Protein AF-A0A6G2Q460-F1 (afdb_monomer_lite)

Structure (mmCIF, N/CA/C/O backbone):
data_AF-A0A6G2Q460-F1
#
_entry.id   AF-A0A6G2Q460-F1
#
loop_
_atom_site.group_PDB
_atom_site.id
_atom_site.type_symbol
_atom_site.label_atom_id
_atom_site.label_alt_id
_atom_site.label_comp_id
_atom_site.label_asym_id
_atom_site.label_entity_id
_atom_site.label_seq_id
_atom_site.pdbx_PDB_ins_code
_atom_site.Cartn_x
_atom_site.Cartn_y
_atom_site.Cartn_z
_atom_site.occupancy
_atom_site.B_iso_or_equiv
_atom_site.auth_seq_id
_atom_site.auth_comp_id
_atom_site.auth_asym_id
_atom_site.auth_atom_id
_atom_site.pdbx_PDB_model_num
ATOM 1 N N . THR A 1 1 ? -27.485 -6.909 -16.735 1.00 43.88 1 THR A N 1
ATOM 2 C CA . THR A 1 1 ? -28.278 -5.893 -16.009 1.00 43.88 1 THR A CA 1
ATOM 3 C C . THR A 1 1 ? -28.372 -6.326 -14.558 1.00 43.88 1 THR A C 1
ATOM 5 O O . THR A 1 1 ? -28.871 -7.410 -14.304 1.00 43.88 1 THR A O 1
ATOM 8 N N . LEU A 1 2 ? -27.788 -5.578 -13.614 1.00 49.12 2 LEU A N 1
ATOM 9 C CA . LEU A 1 2 ? -27.776 -5.967 -12.194 1.00 49.12 2 LEU A CA 1
ATOM 10 C C . LEU A 1 2 ? -29.103 -5.553 -11.526 1.00 49.12 2 LEU A C 1
ATOM 12 O O . LEU A 1 2 ? -29.358 -4.354 -11.408 1.00 49.12 2 LEU A O 1
ATOM 16 N N . PRO A 1 3 ? -29.957 -6.499 -11.092 1.00 49.09 3 PRO A N 1
ATOM 17 C CA . PRO A 1 3 ? -31.312 -6.218 -10.629 1.00 49.09 3 PRO A CA 1
ATOM 18 C C . PRO A 1 3 ? -31.325 -5.932 -9.120 1.00 49.09 3 PRO A C 1
ATOM 20 O O . PRO A 1 3 ? -31.963 -6.639 -8.350 1.00 49.09 3 PRO A O 1
ATOM 23 N N . ALA A 1 4 ? -30.574 -4.923 -8.677 1.00 57.78 4 ALA A N 1
ATOM 24 C CA . ALA A 1 4 ? -30.519 -4.551 -7.258 1.00 57.78 4 ALA A CA 1
ATOM 25 C C . ALA A 1 4 ? -30.619 -3.038 -7.006 1.00 57.78 4 ALA A C 1
ATOM 27 O O . ALA A 1 4 ? -30.472 -2.596 -5.872 1.00 57.78 4 ALA A O 1
ATOM 28 N N . LEU A 1 5 ? -30.876 -2.232 -8.043 1.00 56.16 5 LEU A N 1
ATOM 29 C CA . LEU A 1 5 ? -30.892 -0.769 -7.927 1.00 56.16 5 LEU A CA 1
ATOM 30 C C . LEU A 1 5 ? -32.261 -0.168 -7.546 1.00 56.16 5 LEU A C 1
ATOM 32 O O . LEU A 1 5 ? -32.411 1.046 -7.582 1.00 56.16 5 LEU A O 1
ATOM 36 N N . ALA A 1 6 ? -33.277 -0.968 -7.214 1.00 56.44 6 ALA A N 1
ATOM 37 C CA . ALA A 1 6 ? -34.637 -0.443 -7.061 1.00 56.44 6 ALA A CA 1
ATOM 38 C C . ALA A 1 6 ? -35.451 -1.156 -5.972 1.00 56.44 6 ALA A C 1
ATOM 40 O O . ALA A 1 6 ? -36.392 -1.882 -6.267 1.00 56.44 6 ALA A O 1
ATOM 41 N N . ALA A 1 7 ? -35.102 -0.929 -4.705 1.00 49.19 7 ALA A N 1
ATOM 42 C CA . ALA A 1 7 ? -36.056 -0.959 -3.594 1.00 49.19 7 ALA A CA 1
ATOM 43 C C . ALA A 1 7 ? -35.434 -0.248 -2.378 1.00 49.19 7 ALA A C 1
ATOM 45 O O . ALA A 1 7 ? -34.266 -0.503 -2.078 1.00 49.19 7 ALA A O 1
ATOM 46 N N . PRO A 1 8 ? -36.173 0.597 -1.638 1.00 52.12 8 PRO A N 1
ATOM 47 C CA . PRO A 1 8 ? -35.729 1.137 -0.355 1.00 52.12 8 PRO A CA 1
ATOM 48 C C . PRO A 1 8 ? -35.831 0.032 0.714 1.00 52.12 8 PRO A C 1
ATOM 50 O O . PRO A 1 8 ? -36.683 0.061 1.594 1.00 52.12 8 PRO A O 1
ATOM 53 N N . GLY A 1 9 ? -35.004 -1.004 0.578 1.00 61.19 9 GLY A N 1
ATOM 54 C CA . GLY A 1 9 ? -34.801 -2.062 1.565 1.00 61.19 9 GLY A CA 1
ATOM 55 C C . GLY A 1 9 ? -33.516 -1.826 2.367 1.00 61.19 9 GLY A C 1
ATOM 56 O O . GLY A 1 9 ? -32.675 -1.030 1.943 1.00 61.19 9 GLY A O 1
ATOM 57 N N . PRO A 1 10 ? -33.342 -2.492 3.525 1.00 62.97 10 PRO A N 1
ATOM 58 C CA . PRO A 1 10 ? -32.215 -2.265 4.425 1.00 62.97 10 PRO A CA 1
ATOM 59 C C . PRO A 1 10 ? -30.890 -2.467 3.684 1.00 62.97 10 PRO A C 1
ATOM 61 O O . PRO A 1 10 ? -30.533 -3.586 3.312 1.00 62.97 10 PRO A O 1
ATOM 64 N N . LEU A 1 11 ? -30.172 -1.361 3.460 1.00 61.03 11 LEU A N 1
ATOM 65 C CA . LEU A 1 11 ? -28.860 -1.364 2.826 1.00 61.03 11 LEU A CA 1
ATOM 66 C C . LEU A 1 11 ? -27.949 -2.352 3.569 1.00 61.03 11 LEU A C 1
ATOM 68 O O . LEU A 1 11 ? -27.891 -2.321 4.805 1.00 61.03 11 LEU A O 1
ATOM 72 N N . PRO A 1 12 ? -27.206 -3.215 2.851 1.00 67.19 12 PRO A N 1
ATOM 73 C CA . PRO A 1 12 ? -26.199 -4.064 3.462 1.00 67.19 12 PRO A CA 1
ATOM 74 C C . PRO A 1 12 ? -25.296 -3.203 4.344 1.00 67.19 12 PRO A C 1
ATOM 76 O O . PRO A 1 12 ? -24.752 -2.203 3.873 1.00 67.19 12 PRO A O 1
ATOM 79 N N . ARG A 1 13 ? -25.118 -3.589 5.616 1.00 62.31 13 ARG A N 1
ATOM 80 C CA . ARG A 1 13 ? -24.349 -2.817 6.616 1.00 62.31 13 ARG A CA 1
ATOM 81 C C . ARG A 1 13 ? -22.988 -2.332 6.104 1.00 62.31 13 ARG A C 1
ATOM 83 O O . ARG A 1 13 ? -22.529 -1.280 6.516 1.00 62.31 13 ARG A O 1
ATOM 90 N N . ARG A 1 14 ? -22.361 -3.082 5.192 1.00 56.69 14 ARG A N 1
ATOM 91 C CA . ARG A 1 14 ? -21.082 -2.733 4.557 1.00 56.69 14 ARG A CA 1
ATOM 92 C C . ARG A 1 14 ? -21.195 -1.552 3.589 1.00 56.69 14 ARG A C 1
ATOM 94 O O . ARG A 1 14 ? -20.334 -0.691 3.602 1.00 56.69 14 ARG A O 1
ATOM 101 N N . VAL A 1 15 ? -22.264 -1.476 2.799 1.00 67.88 15 VAL A N 1
ATOM 102 C CA . VAL A 1 15 ? -22.528 -0.345 1.893 1.00 67.88 15 VAL A CA 1
ATOM 103 C C . VAL A 1 15 ? -22.966 0.881 2.691 1.00 67.88 15 VAL A C 1
ATOM 105 O O . VAL A 1 15 ? -22.489 1.979 2.433 1.00 67.88 15 VAL A O 1
ATOM 108 N N . ALA A 1 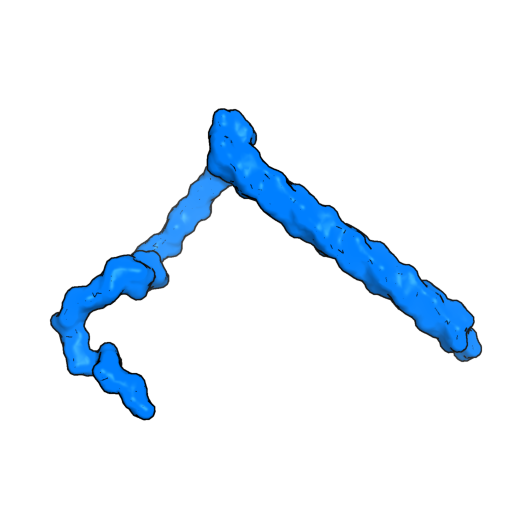16 ? -23.790 0.689 3.725 1.00 65.25 16 ALA A N 1
ATOM 109 C CA . ALA A 1 16 ? -24.150 1.763 4.651 1.00 65.25 16 ALA A CA 1
ATOM 110 C C . ALA A 1 16 ? -22.935 2.301 5.433 1.00 65.25 16 ALA A C 1
ATOM 112 O O . ALA A 1 16 ? -22.894 3.484 5.739 1.00 65.25 16 ALA A O 1
ATOM 113 N N . ALA A 1 17 ? -21.933 1.461 5.722 1.00 64.31 17 ALA A N 1
ATOM 114 C CA . ALA A 1 17 ? -20.676 1.885 6.341 1.00 64.31 17 ALA A CA 1
ATOM 115 C C . ALA A 1 17 ? -19.737 2.617 5.366 1.00 64.31 17 ALA A C 1
ATOM 117 O O . ALA A 1 17 ? -18.986 3.479 5.801 1.00 64.31 17 ALA A O 1
ATOM 118 N N . LEU A 1 18 ? -19.794 2.306 4.065 1.00 64.88 18 LEU A N 1
ATOM 119 C CA . LEU A 1 18 ? -19.048 3.029 3.024 1.00 64.88 18 LEU A CA 1
ATOM 120 C C . LEU A 1 18 ? -19.688 4.380 2.667 1.00 64.88 18 LEU A C 1
ATOM 122 O O . LEU A 1 18 ? -18.988 5.293 2.250 1.00 64.88 18 LEU A O 1
ATOM 126 N N . LEU A 1 19 ? -21.009 4.496 2.828 1.00 68.81 19 LEU A N 1
ATOM 127 C CA . LEU A 1 19 ? -21.767 5.749 2.706 1.00 68.81 19 LEU A CA 1
ATOM 128 C C . LEU A 1 19 ? -21.867 6.516 4.037 1.00 68.81 19 LEU A C 1
ATOM 130 O O . LEU A 1 19 ? -22.393 7.626 4.073 1.00 68.81 19 LEU A O 1
ATOM 134 N N . GLY A 1 20 ? -21.411 5.905 5.132 1.00 71.94 20 GLY A N 1
ATOM 135 C CA . GLY A 1 20 ? -21.308 6.534 6.440 1.00 71.94 20 GLY A CA 1
ATOM 136 C C . GLY A 1 20 ? -20.147 7.531 6.476 1.00 71.94 20 GLY A C 1
ATOM 137 O O . GLY A 1 20 ? -19.240 7.436 5.650 1.00 71.94 20 GLY A O 1
ATOM 138 N N . PRO A 1 21 ? -20.174 8.498 7.410 1.00 65.75 21 PRO A N 1
ATOM 139 C CA . PRO A 1 21 ? -19.159 9.545 7.510 1.00 65.75 21 PRO A CA 1
ATOM 140 C C . PRO A 1 21 ? -17.747 8.951 7.527 1.00 65.75 21 PRO A C 1
ATOM 142 O O . PRO A 1 21 ? -17.520 7.926 8.175 1.00 65.75 21 PRO A O 1
ATOM 145 N N . GLU A 1 22 ? -16.834 9.606 6.799 1.00 63.28 22 GLU A N 1
ATOM 146 C CA . GLU A 1 22 ? -15.436 9.202 6.631 1.00 63.28 22 GLU A CA 1
ATOM 147 C C . GLU A 1 22 ? -14.866 8.747 7.982 1.00 63.28 22 GLU A C 1
ATOM 149 O O . GLU A 1 22 ? -14.967 9.503 8.957 1.00 63.28 22 GLU A O 1
ATOM 154 N N . PRO A 1 23 ? -14.327 7.513 8.083 1.00 60.94 23 PRO A N 1
ATOM 155 C CA . PRO A 1 23 ? -13.762 7.016 9.324 1.00 60.94 23 PRO A CA 1
ATOM 156 C C . PRO A 1 23 ? -12.741 8.035 9.812 1.00 60.94 23 PRO A C 1
ATOM 158 O O . PRO A 1 23 ? -11.702 8.208 9.180 1.00 60.94 23 PRO A O 1
ATOM 161 N N . ALA A 1 24 ? -13.068 8.741 10.900 1.00 64.38 24 ALA A N 1
ATOM 162 C CA . ALA A 1 24 ? -12.217 9.791 11.437 1.00 64.38 24 ALA A CA 1
ATOM 163 C C . ALA A 1 24 ? -10.804 9.227 11.549 1.00 64.38 24 ALA A C 1
ATOM 165 O O . ALA A 1 24 ? -10.625 8.229 12.254 1.00 64.38 24 ALA A O 1
ATOM 166 N N . ALA A 1 25 ? -9.854 9.819 10.809 1.00 61.06 25 ALA A N 1
ATOM 167 C CA . ALA A 1 25 ? -8.480 9.349 10.701 1.00 61.06 25 ALA A CA 1
ATOM 168 C C . ALA A 1 25 ? -7.942 9.105 12.110 1.00 61.06 25 ALA A C 1
ATOM 170 O O . ALA A 1 25 ? -7.611 10.030 12.859 1.00 61.06 25 ALA A O 1
ATOM 171 N N . ARG A 1 26 ? -7.989 7.840 12.534 1.00 62.50 26 ARG A N 1
ATOM 172 C CA . ARG A 1 26 ? -7.676 7.476 13.903 1.00 62.50 26 ARG A CA 1
ATOM 173 C C . ARG A 1 26 ? -6.188 7.728 14.031 1.00 62.50 26 ARG A C 1
ATOM 175 O O . ARG A 1 26 ? -5.413 7.149 13.276 1.00 62.50 26 ARG A O 1
ATOM 182 N N . ALA A 1 27 ? -5.823 8.634 14.939 1.00 69.25 27 ALA A N 1
ATOM 183 C CA . ALA A 1 27 ? -4.436 8.899 15.295 1.00 69.25 27 ALA A CA 1
ATOM 184 C C . ALA A 1 27 ? -3.677 7.568 15.350 1.00 69.25 27 ALA A C 1
ATOM 186 O O . ALA A 1 27 ? -4.193 6.607 15.930 1.00 69.25 27 ALA A O 1
ATOM 187 N N . TRP A 1 28 ? -2.532 7.518 14.661 1.00 61.75 28 TRP A N 1
ATOM 188 C CA . TRP A 1 28 ? -1.780 6.293 14.401 1.00 61.75 28 TRP A CA 1
ATOM 189 C C . TRP A 1 28 ? -1.746 5.397 15.645 1.00 61.75 28 TRP A C 1
ATOM 191 O O . TRP A 1 28 ? -1.406 5.884 16.730 1.00 61.75 28 TRP A O 1
ATOM 201 N N . PRO A 1 29 ? -2.130 4.114 15.520 1.00 67.19 29 PRO A N 1
ATOM 202 C CA . PRO A 1 29 ? -2.197 3.227 16.666 1.00 67.19 29 PRO A CA 1
ATOM 203 C C . PRO A 1 29 ? -0.821 3.151 17.331 1.00 67.19 29 PRO A C 1
ATOM 205 O O . PRO A 1 29 ? 0.203 2.953 16.676 1.00 67.19 29 PRO A O 1
ATOM 208 N N . SER A 1 30 ? -0.807 3.348 18.649 1.00 70.94 30 SER A N 1
ATOM 209 C CA . SER A 1 30 ? 0.417 3.310 19.445 1.00 70.94 30 SER A CA 1
ATOM 210 C C . SER A 1 30 ? 1.124 1.962 19.279 1.00 70.94 30 SER A C 1
ATOM 212 O O . SER A 1 30 ? 0.472 0.913 19.325 1.00 70.94 30 SER A O 1
ATOM 214 N N . LEU A 1 31 ? 2.455 1.995 19.137 1.00 73.50 31 LEU A N 1
ATOM 215 C CA . LEU A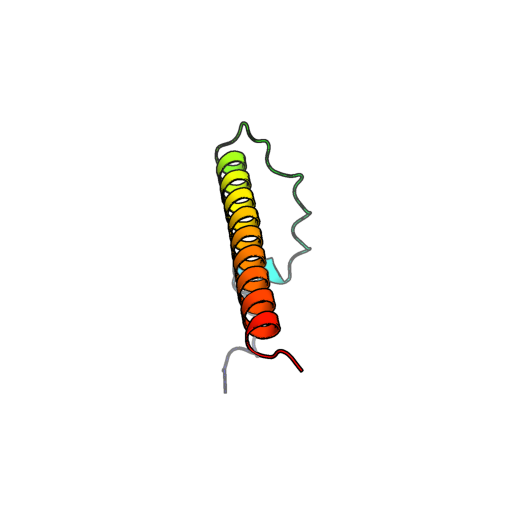 1 31 ? 3.333 0.821 19.008 1.00 73.50 31 LEU A CA 1
ATOM 216 C C . LEU A 1 31 ? 3.146 -0.202 20.136 1.00 73.50 31 LEU A C 1
ATOM 218 O O . LEU A 1 31 ? 3.414 -1.381 19.944 1.00 73.50 31 LEU A O 1
ATOM 222 N N . PHE A 1 32 ? 2.654 0.229 21.298 1.00 76.62 32 PHE A N 1
ATOM 223 C CA . PHE A 1 32 ? 2.418 -0.637 22.456 1.00 76.62 32 PHE A CA 1
ATOM 224 C C . PHE A 1 32 ? 1.156 -1.505 22.346 1.00 76.62 32 PHE A C 1
ATOM 226 O O . PHE A 1 32 ? 0.827 -2.240 23.273 1.00 76.62 32 PHE A O 1
ATOM 233 N N . THR A 1 33 ? 0.436 -1.439 21.225 1.00 84.38 33 THR A N 1
ATOM 234 C CA . THR A 1 33 ? -0.718 -2.301 20.946 1.00 84.38 33 THR A CA 1
ATOM 235 C C . THR A 1 33 ? -0.386 -3.287 19.831 1.00 84.38 33 THR A C 1
ATOM 237 O O . THR A 1 33 ? 0.351 -2.959 18.902 1.00 84.38 33 THR A O 1
ATOM 240 N N . THR A 1 34 ? -0.973 -4.486 19.862 1.00 82.06 34 THR A N 1
ATOM 241 C CA . THR A 1 34 ? -0.796 -5.499 18.803 1.00 82.06 34 THR A CA 1
ATOM 242 C C . THR A 1 34 ? -1.198 -4.956 17.427 1.00 82.06 34 THR A C 1
ATOM 244 O O . THR A 1 34 ? -0.521 -5.207 16.433 1.00 82.06 34 THR A O 1
ATOM 247 N N . ALA A 1 35 ? -2.265 -4.150 17.380 1.00 82.19 35 ALA A N 1
ATOM 248 C CA . ALA A 1 35 ? -2.705 -3.458 16.171 1.00 82.19 35 ALA A CA 1
ATOM 249 C C . ALA A 1 35 ? -1.686 -2.405 15.696 1.00 82.19 35 ALA A C 1
ATOM 251 O O . ALA A 1 35 ? -1.442 -2.288 14.498 1.00 82.19 35 ALA A O 1
ATOM 252 N N . GLY A 1 36 ? -1.054 -1.675 16.621 1.00 85.00 36 GLY A N 1
ATOM 253 C CA . GLY A 1 36 ? 0.029 -0.743 16.315 1.00 85.00 36 GLY A CA 1
ATOM 254 C C . GLY A 1 36 ? 1.238 -1.438 15.706 1.00 85.00 36 GLY A C 1
ATOM 255 O O . GLY A 1 36 ? 1.695 -1.025 14.645 1.00 85.00 36 GLY A O 1
ATOM 256 N N . LEU A 1 37 ? 1.710 -2.535 16.304 1.00 86.50 37 LEU A N 1
ATOM 257 C CA . LEU A 1 37 ? 2.812 -3.325 15.742 1.00 86.50 37 LEU A CA 1
ATOM 258 C C . LEU A 1 37 ? 2.493 -3.843 14.334 1.00 86.50 37 LEU A C 1
ATOM 26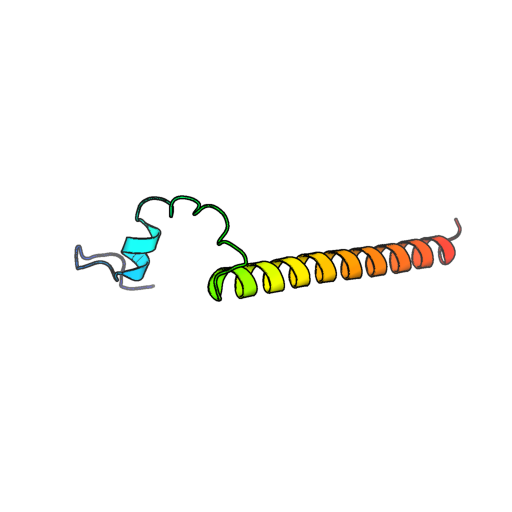0 O O . LEU A 1 37 ? 3.332 -3.742 13.441 1.00 86.50 37 LEU A O 1
ATOM 264 N N . ALA A 1 38 ? 1.280 -4.350 14.103 1.00 86.88 38 ALA A N 1
ATOM 265 C CA . ALA A 1 38 ? 0.865 -4.814 12.779 1.00 86.88 38 ALA A CA 1
ATOM 266 C C . ALA A 1 38 ? 0.881 -3.681 11.734 1.00 86.88 38 ALA A C 1
ATOM 268 O O . ALA A 1 38 ? 1.411 -3.856 10.639 1.00 86.88 38 ALA A O 1
ATOM 269 N N . VAL A 1 39 ? 0.360 -2.500 12.082 1.00 88.56 39 VAL A N 1
ATOM 270 C CA . VAL A 1 39 ? 0.366 -1.334 11.183 1.00 88.56 39 VAL A CA 1
ATOM 271 C C . VAL A 1 39 ? 1.788 -0.853 10.911 1.00 88.56 39 VAL A C 1
ATOM 273 O O . VAL A 1 39 ? 2.141 -0.615 9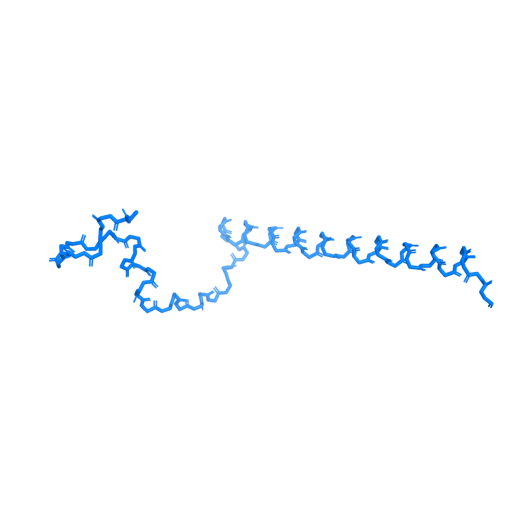.759 1.00 88.56 39 VAL A O 1
ATOM 276 N N . TRP A 1 40 ? 2.624 -0.749 11.944 1.00 86.25 40 TRP A N 1
ATOM 277 C CA . TRP A 1 40 ? 3.999 -0.279 11.796 1.00 86.25 40 TRP A CA 1
ATOM 278 C C . TRP A 1 40 ? 4.867 -1.252 10.999 1.00 86.25 40 TRP A C 1
ATOM 280 O O . TRP A 1 40 ? 5.622 -0.817 10.132 1.00 86.25 40 TRP A O 1
ATOM 290 N N . THR A 1 41 ? 4.740 -2.560 11.222 1.00 90.00 41 THR A N 1
ATOM 291 C CA . THR A 1 41 ? 5.458 -3.563 10.418 1.00 90.00 41 THR A CA 1
ATOM 292 C C . THR A 1 41 ? 5.016 -3.543 8.955 1.00 90.00 41 THR A C 1
ATOM 294 O O . THR A 1 41 ? 5.874 -3.516 8.073 1.00 90.00 41 THR A O 1
ATOM 297 N N . ALA A 1 42 ? 3.711 -3.464 8.679 1.00 90.12 42 ALA A N 1
ATOM 298 C CA . ALA A 1 42 ? 3.191 -3.336 7.317 1.00 90.12 42 ALA A CA 1
ATOM 299 C C . ALA A 1 42 ? 3.671 -2.045 6.631 1.00 90.12 42 ALA A C 1
ATOM 301 O O . ALA A 1 42 ? 4.132 -2.088 5.490 1.00 90.12 42 ALA A O 1
ATOM 302 N N . ALA A 1 43 ? 3.627 -0.910 7.335 1.00 90.12 43 ALA A N 1
ATOM 303 C CA . ALA A 1 43 ? 4.116 0.371 6.829 1.00 90.12 43 ALA A CA 1
ATOM 304 C C . ALA A 1 43 ? 5.620 0.322 6.516 1.00 90.12 43 ALA A C 1
ATOM 306 O O . ALA A 1 43 ? 6.057 0.792 5.467 1.00 90.12 43 ALA A O 1
ATOM 307 N N . THR A 1 44 ? 6.404 -0.306 7.394 1.00 91.81 44 THR A N 1
ATOM 308 C CA . THR A 1 44 ? 7.851 -0.472 7.205 1.00 91.81 44 THR A CA 1
ATOM 309 C C . THR A 1 44 ? 8.142 -1.381 6.009 1.00 91.81 44 THR A C 1
ATOM 311 O O . THR A 1 44 ? 8.991 -1.057 5.182 1.00 91.81 44 THR A O 1
ATOM 314 N N . GLY A 1 45 ? 7.400 -2.483 5.860 1.00 92.44 45 GLY A N 1
ATOM 315 C CA . GLY A 1 45 ? 7.507 -3.377 4.706 1.00 92.44 45 GLY A CA 1
ATOM 316 C C . GLY A 1 45 ? 7.170 -2.681 3.386 1.00 92.44 45 GLY A C 1
ATOM 317 O O . GLY A 1 45 ? 7.905 -2.824 2.410 1.00 92.44 45 GLY A O 1
ATOM 318 N N . ALA A 1 46 ? 6.111 -1.868 3.362 1.00 92.81 46 ALA A N 1
ATOM 319 C CA . ALA A 1 46 ? 5.745 -1.076 2.190 1.00 92.81 46 ALA A CA 1
ATOM 320 C C . ALA A 1 46 ? 6.827 -0.039 1.834 1.00 92.81 46 ALA A C 1
ATOM 322 O O . ALA A 1 46 ? 7.199 0.082 0.666 1.00 92.81 46 ALA A O 1
ATOM 323 N N . ALA A 1 47 ? 7.378 0.658 2.834 1.00 94.88 47 ALA A N 1
ATOM 324 C CA . ALA A 1 47 ? 8.460 1.620 2.635 1.00 94.88 47 ALA A CA 1
ATOM 3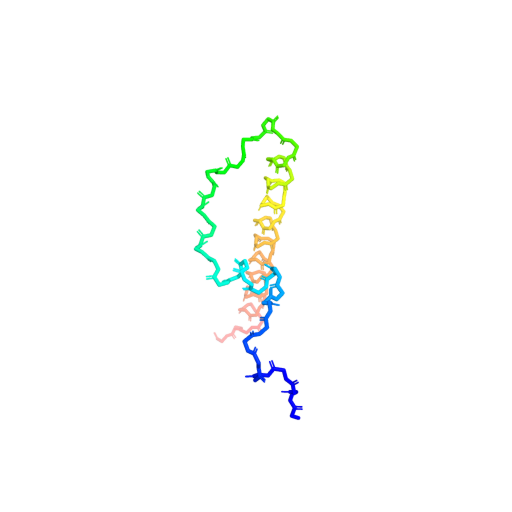25 C C . ALA A 1 47 ? 9.724 0.951 2.070 1.00 94.88 47 ALA A C 1
ATOM 327 O O . ALA A 1 47 ? 10.298 1.434 1.092 1.00 94.88 47 ALA A O 1
ATOM 328 N N . LEU A 1 48 ? 10.119 -0.198 2.629 1.00 95.81 48 LEU A N 1
ATOM 329 C CA . LEU A 1 48 ? 11.241 -0.988 2.122 1.00 95.81 48 LEU A CA 1
ATOM 330 C C . LEU A 1 48 ? 10.985 -1.457 0.687 1.00 95.81 48 LEU A C 1
ATOM 332 O O . LEU A 1 48 ? 11.850 -1.281 -0.166 1.00 95.81 48 LEU A O 1
ATOM 336 N N . SER A 1 49 ? 9.796 -1.988 0.383 1.00 91.56 49 SER A N 1
ATOM 337 C CA . SER A 1 49 ? 9.450 -2.433 -0.974 1.00 91.56 49 SER A CA 1
ATOM 338 C C . SER A 1 49 ? 9.540 -1.298 -1.999 1.00 91.56 49 SER A C 1
ATOM 340 O O . SER A 1 49 ? 10.057 -1.506 -3.097 1.00 91.56 49 SER A O 1
ATOM 342 N N . ALA A 1 50 ? 9.084 -0.092 -1.647 1.00 95.75 50 ALA A N 1
ATOM 343 C CA . ALA A 1 50 ? 9.219 1.086 -2.501 1.00 95.75 50 ALA A CA 1
ATOM 344 C C . ALA A 1 50 ? 10.694 1.470 -2.710 1.00 95.75 50 ALA A C 1
ATOM 346 O O . ALA A 1 50 ? 11.101 1.774 -3.831 1.00 95.75 50 ALA A O 1
ATOM 347 N N . MET A 1 51 ? 11.511 1.391 -1.657 1.00 96.50 51 MET A N 1
ATOM 348 C CA . MET A 1 51 ? 12.944 1.680 -1.723 1.00 96.50 51 MET A CA 1
ATOM 349 C C . MET A 1 51 ? 13.700 0.674 -2.608 1.00 96.50 51 MET A C 1
ATOM 351 O O . MET A 1 51 ? 14.481 1.081 -3.467 1.00 96.50 51 MET A O 1
ATOM 355 N N . PHE A 1 52 ? 13.425 -0.628 -2.469 1.00 93.06 52 PHE A N 1
ATOM 356 C CA . PHE A 1 52 ? 13.989 -1.667 -3.341 1.00 93.06 52 PHE A CA 1
ATOM 357 C C . PHE A 1 52 ? 13.553 -1.486 -4.800 1.00 93.06 52 PHE A C 1
ATOM 359 O O . PHE A 1 52 ? 14.384 -1.599 -5.703 1.00 93.06 52 PHE A O 1
ATOM 366 N N . SER A 1 53 ? 12.280 -1.150 -5.040 1.00 93.00 53 SER A N 1
ATOM 367 C CA . SER A 1 53 ? 11.778 -0.847 -6.385 1.00 93.00 53 SER A CA 1
ATOM 368 C C . SER A 1 53 ? 12.496 0.357 -6.999 1.00 93.00 53 SER A C 1
ATOM 370 O O . SER A 1 53 ? 12.873 0.309 -8.170 1.00 93.00 53 SER A O 1
ATOM 372 N N . ALA A 1 54 ? 12.722 1.420 -6.222 1.00 96.25 54 ALA A N 1
ATOM 373 C CA . ALA A 1 54 ? 13.468 2.591 -6.672 1.00 96.25 54 ALA A CA 1
ATOM 374 C C . ALA A 1 54 ? 14.929 2.241 -6.993 1.00 96.25 54 ALA A C 1
ATOM 376 O O . ALA A 1 54 ? 15.437 2.641 -8.038 1.00 96.25 54 ALA A O 1
ATOM 377 N N . ASN A 1 55 ? 15.587 1.439 -6.150 1.00 95.75 55 ASN A N 1
ATOM 378 C CA . ASN A 1 55 ? 16.954 0.988 -6.404 1.00 95.75 55 ASN A CA 1
ATOM 379 C C . ASN A 1 55 ? 17.046 0.163 -7.696 1.00 95.75 55 ASN A C 1
ATOM 381 O O . ASN A 1 55 ? 17.909 0.424 -8.529 1.00 95.75 55 ASN A O 1
ATOM 385 N N . SER A 1 56 ? 16.120 -0.778 -7.905 1.00 94.44 56 SER A N 1
ATOM 386 C CA . SER A 1 56 ? 16.059 -1.562 -9.144 1.00 94.44 56 SER A CA 1
ATOM 387 C C . SER A 1 56 ? 15.833 -0.676 -10.372 1.00 94.44 56 SER A C 1
ATOM 389 O O . SER A 1 56 ? 16.456 -0.903 -11.409 1.00 94.44 56 SER A O 1
ATOM 391 N N . ALA A 1 57 ? 14.966 0.335 -10.268 1.00 95.88 57 ALA A N 1
ATOM 392 C CA . ALA A 1 57 ? 14.720 1.282 -11.350 1.00 95.88 57 ALA A CA 1
ATOM 393 C C . ALA A 1 57 ? 15.972 2.108 -11.679 1.00 95.88 57 ALA A C 1
ATOM 395 O O . ALA A 1 57 ? 16.295 2.271 -12.852 1.00 95.88 57 ALA A O 1
ATOM 396 N N . LEU A 1 58 ? 16.710 2.569 -10.663 1.00 95.88 58 LEU A N 1
ATOM 397 C CA . LEU A 1 58 ? 17.979 3.274 -10.856 1.00 95.88 58 LEU A CA 1
ATOM 398 C C . LEU A 1 58 ? 19.028 2.376 -11.510 1.00 95.88 58 LEU A C 1
ATOM 400 O O . LEU A 1 58 ? 19.671 2.802 -12.465 1.00 95.88 58 LEU A O 1
ATOM 404 N N . THR A 1 59 ? 19.176 1.129 -11.059 1.00 95.94 59 THR A N 1
ATOM 405 C CA . THR A 1 59 ? 20.094 0.171 -11.693 1.00 95.94 59 THR A CA 1
ATOM 406 C C . THR A 1 59 ? 19.745 -0.046 -13.165 1.00 95.94 59 THR A C 1
ATOM 408 O O . THR A 1 59 ? 20.638 0.010 -14.008 1.00 95.94 59 THR A O 1
ATOM 411 N N . LEU A 1 60 ? 18.463 -0.238 -13.496 1.00 93.31 60 LEU A N 1
ATOM 412 C CA . LEU A 1 60 ? 18.020 -0.374 -14.886 1.00 93.31 60 LEU A CA 1
ATOM 413 C C . LEU A 1 60 ? 18.259 0.903 -15.696 1.00 93.31 60 LEU A C 1
ATOM 415 O O . LEU A 1 60 ? 18.736 0.819 -16.822 1.00 93.31 60 LEU A O 1
ATOM 419 N N . ALA A 1 61 ? 17.975 2.076 -15.132 1.00 93.62 61 ALA A N 1
ATOM 420 C CA . ALA A 1 61 ? 18.210 3.354 -15.794 1.00 93.62 61 ALA A CA 1
ATOM 421 C C . ALA A 1 61 ? 19.701 3.571 -16.094 1.00 93.62 61 ALA A C 1
ATOM 423 O O . ALA A 1 61 ? 20.048 3.939 -17.214 1.00 93.62 61 ALA A O 1
ATOM 424 N N . PHE A 1 62 ? 20.587 3.279 -15.136 1.00 93.81 62 PHE A N 1
ATOM 425 C CA . PHE A 1 62 ? 22.034 3.339 -15.349 1.00 93.81 62 PHE A CA 1
ATOM 426 C C . PHE A 1 62 ? 22.507 2.320 -16.380 1.00 93.81 62 PHE A C 1
ATOM 428 O O . PHE A 1 62 ? 23.342 2.653 -17.216 1.00 93.81 62 PHE A O 1
ATOM 435 N N . LEU A 1 63 ? 21.966 1.101 -16.355 1.00 94.88 63 LEU A N 1
ATOM 436 C CA . LEU A 1 63 ? 22.309 0.075 -17.332 1.00 94.88 63 LEU A CA 1
ATOM 437 C C . LEU A 1 63 ? 21.886 0.487 -18.745 1.00 94.88 63 LEU A C 1
ATOM 439 O O . LEU A 1 63 ? 22.679 0.361 -19.672 1.00 94.88 63 LEU A O 1
ATOM 443 N N . LEU A 1 64 ? 20.671 1.017 -18.909 1.00 92.62 64 LEU A N 1
ATOM 444 C CA . LEU A 1 64 ? 20.190 1.544 -20.186 1.00 92.62 64 LEU A CA 1
ATOM 445 C C . LEU A 1 64 ? 21.027 2.736 -20.655 1.00 92.62 64 LEU A C 1
ATOM 447 O O . LEU A 1 64 ? 21.374 2.796 -21.828 1.00 92.62 64 LEU A O 1
ATOM 451 N N . HIS A 1 65 ? 21.392 3.647 -19.753 1.00 89.00 65 HIS A N 1
ATOM 452 C CA . HIS A 1 65 ? 22.258 4.780 -20.077 1.00 89.00 65 HIS A CA 1
ATOM 453 C C . HIS A 1 65 ? 23.657 4.331 -20.521 1.00 89.00 65 HIS A C 1
ATOM 455 O O . HIS A 1 65 ? 24.185 4.840 -21.502 1.00 89.00 65 HIS A O 1
ATOM 461 N N . ALA A 1 66 ? 24.242 3.343 -19.842 1.00 89.19 66 ALA A N 1
ATOM 462 C CA . ALA A 1 66 ? 25.537 2.784 -20.217 1.00 89.19 66 ALA A CA 1
ATOM 463 C C . ALA A 1 66 ? 25.478 1.970 -21.523 1.00 89.19 66 ALA A C 1
ATOM 465 O O . ALA A 1 66 ? 26.441 1.969 -22.285 1.00 89.19 66 ALA A O 1
ATOM 466 N N . ALA A 1 67 ? 24.368 1.269 -21.778 1.00 86.12 67 ALA A N 1
ATOM 467 C CA .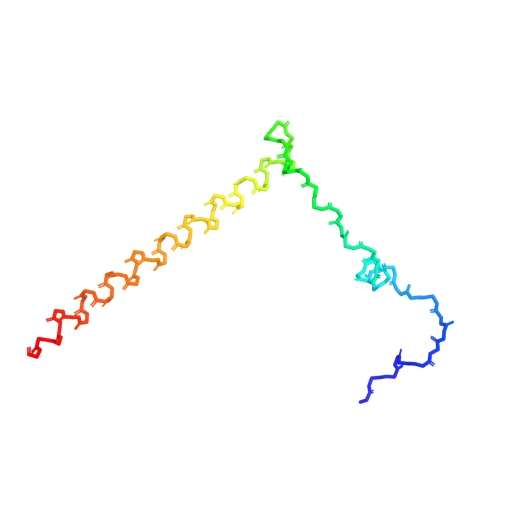 ALA A 1 67 ? 24.160 0.455 -22.978 1.00 86.12 67 ALA A CA 1
ATOM 468 C C . ALA A 1 67 ? 23.757 1.279 -24.211 1.00 86.12 67 ALA A C 1
ATOM 470 O O . ALA A 1 67 ? 23.991 0.839 -25.335 1.00 86.12 67 ALA A O 1
ATOM 471 N N . ALA A 1 68 ? 23.186 2.468 -24.012 1.00 77.12 68 ALA A N 1
ATOM 472 C CA . ALA A 1 68 ? 22.928 3.451 -25.055 1.00 77.12 68 ALA A CA 1
ATOM 473 C C . ALA A 1 68 ? 23.844 4.677 -24.879 1.00 77.12 68 ALA A C 1
ATOM 475 O O . ALA A 1 68 ? 23.356 5.753 -24.521 1.00 77.12 68 ALA A O 1
ATOM 476 N N . PRO A 1 69 ? 25.164 4.544 -25.129 1.00 60.62 69 PRO A N 1
ATOM 477 C CA . PRO A 1 69 ? 26.029 5.698 -25.274 1.00 60.62 69 PRO A CA 1
ATOM 478 C C . PRO A 1 69 ? 25.744 6.306 -26.653 1.00 60.62 69 PRO A C 1
ATOM 480 O O . PRO A 1 69 ? 26.220 5.802 -27.670 1.00 60.62 69 PRO A O 1
ATOM 483 N N . LEU A 1 70 ? 24.895 7.330 -26.701 1.00 60.12 70 LEU A N 1
ATOM 484 C CA . LEU A 1 70 ? 24.823 8.238 -27.850 1.00 60.12 70 LEU A CA 1
ATOM 485 C C . LEU A 1 70 ? 26.032 9.178 -27.843 1.00 60.12 70 LEU A C 1
ATOM 487 O O . LEU A 1 70 ? 26.317 9.746 -26.764 1.00 60.12 70 LEU A O 1
#

Foldseek 3Di:
DDPPPDDPDDDDVVVVVVVPPDPPPPDQDDCPDPVNVVVVVVVVVVVVVVVVVVVVVVVVVVVVCVVDPD

Secondary structure (DSSP, 8-state):
--TTSS------HHHHHHSSS---------TTSHHHHHHHHHHHHHHHHHHHHHHHHHHHHHHHHHH---

Sequence (70 aa):
TLPALAAPGPLPRRVAALLGPEPAARAWPSLFTTAGLAVWTAATGAALSAMFSANSALTLAFLLHAAAPL

pLDDT: mean 76.85, std 15.72, range [43.88, 96.5]

Radius of gyration: 23.08 Å; chains: 1; bounding box: 62×16×50 Å